Protein AF-A0A8C5DQA7-F1 (afdb_monomer)

Structure (mmCIF, N/CA/C/O backbone):
data_AF-A0A8C5DQA7-F1
#
_entry.id   AF-A0A8C5DQA7-F1
#
loop_
_atom_site.group_PDB
_atom_site.id
_atom_site.type_symbol
_atom_site.label_atom_id
_atom_site.label_alt_id
_atom_site.label_comp_id
_atom_site.label_asym_id
_atom_site.label_entity_id
_atom_site.label_seq_id
_atom_site.pdbx_PDB_ins_code
_atom_site.Cartn_x
_atom_site.Cartn_y
_atom_site.Cartn_z
_atom_site.occupancy
_atom_site.B_iso_or_equiv
_atom_site.auth_seq_id
_atom_site.auth_comp_id
_atom_site.auth_asym_id
_atom_site.auth_atom_id
_atom_site.pdbx_PDB_model_num
ATOM 1 N N . MET A 1 1 ? -6.101 17.695 1.733 1.00 83.44 1 MET A N 1
ATOM 2 C CA . MET A 1 1 ? -5.222 16.525 1.956 1.00 83.44 1 MET A CA 1
ATOM 3 C C . MET A 1 1 ? -5.940 15.268 1.495 1.00 83.44 1 MET A C 1
ATOM 5 O O . MET A 1 1 ? -7.142 15.160 1.734 1.00 83.44 1 MET A O 1
ATOM 9 N N . SER A 1 2 ? -5.235 14.361 0.824 1.00 91.62 2 SER A N 1
ATOM 10 C CA . SER A 1 2 ? -5.774 13.070 0.383 1.00 91.62 2 SER A CA 1
ATOM 11 C C . SER A 1 2 ? -5.068 11.939 1.120 1.00 91.62 2 SER A C 1
ATOM 13 O O . SER A 1 2 ? -3.892 12.056 1.469 1.00 91.62 2 SER A O 1
ATOM 15 N N . PHE A 1 3 ? -5.797 10.863 1.399 1.00 92.56 3 PHE A N 1
ATOM 16 C CA . PHE A 1 3 ? -5.250 9.691 2.068 1.00 92.56 3 PHE A CA 1
ATOM 17 C C . PHE A 1 3 ? -5.821 8.404 1.483 1.00 92.56 3 PHE A C 1
ATOM 19 O O . PHE A 1 3 ? -6.904 8.406 0.903 1.00 92.56 3 PHE A O 1
ATOM 26 N N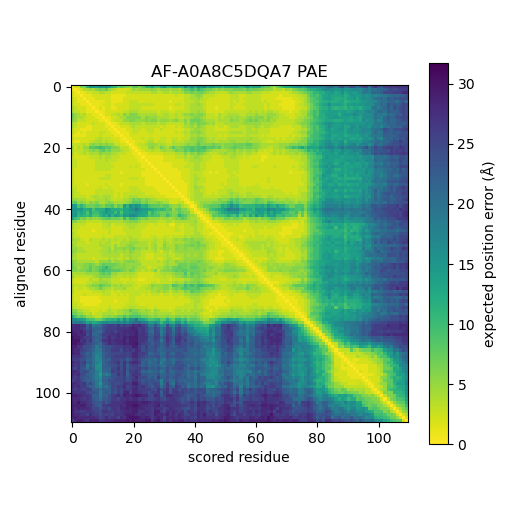 . ILE A 1 4 ? -5.071 7.318 1.631 1.00 94.44 4 ILE A N 1
ATOM 27 C CA . ILE A 1 4 ? -5.483 5.953 1.290 1.00 94.44 4 ILE A CA 1
ATOM 28 C C . ILE A 1 4 ? -5.413 5.128 2.564 1.00 94.44 4 ILE A C 1
ATOM 30 O O . ILE A 1 4 ? -4.407 5.177 3.286 1.00 94.44 4 ILE A O 1
ATOM 34 N N . HIS A 1 5 ? -6.471 4.370 2.832 1.00 95.00 5 HIS A N 1
ATOM 35 C CA . HIS A 1 5 ? -6.469 3.381 3.897 1.00 95.00 5 HIS A CA 1
ATOM 36 C C . HIS A 1 5 ? -5.851 2.100 3.361 1.00 95.00 5 HIS A C 1
ATOM 38 O O . HIS A 1 5 ? -6.304 1.549 2.366 1.00 95.00 5 HIS A O 1
ATOM 44 N N . TYR A 1 6 ? -4.821 1.599 4.022 1.00 95.06 6 TYR A N 1
ATOM 45 C CA . TYR A 1 6 ? -4.209 0.335 3.656 1.00 95.06 6 TYR A CA 1
ATOM 46 C C . TYR A 1 6 ? -4.076 -0.559 4.877 1.00 95.06 6 TYR A C 1
ATOM 48 O O . TYR A 1 6 ? -3.802 -0.090 5.978 1.00 95.06 6 TYR A O 1
ATOM 56 N N . LYS A 1 7 ? -4.212 -1.866 4.693 1.00 94.12 7 LYS A N 1
ATOM 57 C CA . LYS A 1 7 ? -3.819 -2.843 5.713 1.00 94.12 7 LYS A CA 1
ATOM 58 C C . LYS A 1 7 ? -2.962 -3.923 5.096 1.00 94.12 7 LYS A C 1
ATOM 60 O O . LYS A 1 7 ? -3.155 -4.289 3.941 1.00 94.12 7 LYS A O 1
ATOM 65 N N . PHE A 1 8 ? -2.046 -4.490 5.869 1.00 90.94 8 PHE A N 1
ATOM 66 C CA . PHE A 1 8 ? -1.407 -5.728 5.435 1.00 90.94 8 PHE A CA 1
ATOM 67 C C . PHE A 1 8 ? -2.390 -6.879 5.570 1.00 90.94 8 PHE A C 1
ATOM 69 O O . PHE A 1 8 ? -3.076 -6.973 6.577 1.00 90.94 8 PHE A O 1
ATOM 76 N N . SER A 1 9 ? -2.399 -7.815 4.622 1.00 86.69 9 SER A N 1
ATOM 77 C CA . SER A 1 9 ? -3.224 -9.029 4.726 1.00 86.69 9 SER A CA 1
ATOM 78 C C . SER A 1 9 ? -2.921 -9.859 5.983 1.00 86.69 9 SER A C 1
ATOM 80 O O . SER A 1 9 ? -3.748 -10.665 6.389 1.00 86.69 9 SER A O 1
ATOM 82 N N . SER A 1 10 ? -1.743 -9.681 6.587 1.00 81.12 10 SER A N 1
ATOM 83 C CA . SER A 1 10 ? -1.328 -10.322 7.839 1.00 81.12 10 SER A CA 1
ATOM 84 C C . SER A 1 10 ? -1.720 -9.549 9.104 1.00 81.12 10 SER A C 1
ATOM 86 O O . SER A 1 10 ? -1.444 -10.020 10.206 1.00 81.12 10 SER A O 1
ATOM 88 N N . LYS A 1 11 ? -2.314 -8.357 8.965 1.00 85.56 11 LYS A N 1
ATOM 89 C CA . LYS A 1 11 ? -2.721 -7.476 10.063 1.00 85.56 11 LYS A CA 1
ATOM 90 C C . LYS A 1 11 ? -4.207 -7.136 9.941 1.00 85.56 11 LYS A C 1
ATOM 92 O O . LYS A 1 11 ? -4.766 -7.075 8.851 1.00 85.56 11 LYS A O 1
ATOM 97 N N . LEU A 1 12 ? -4.841 -6.888 11.081 1.00 85.94 12 LEU A N 1
ATOM 98 C CA . LEU A 1 12 ? -6.231 -6.424 11.131 1.00 85.94 12 LEU A CA 1
ATOM 99 C C . LEU A 1 12 ? -6.329 -4.892 11.100 1.00 85.94 12 LEU A C 1
ATOM 101 O O . LEU A 1 12 ? -7.325 -4.351 10.633 1.00 85.94 12 LEU A O 1
ATOM 105 N N . GLU A 1 13 ? -5.283 -4.203 11.556 1.00 91.44 13 GLU A N 1
ATOM 106 C CA . GLU A 1 13 ? -5.236 -2.745 11.651 1.00 91.44 13 GLU A CA 1
ATOM 107 C C . GLU A 1 13 ? -5.009 -2.075 10.288 1.00 91.44 13 GLU A C 1
ATOM 109 O O . GLU A 1 13 ? -4.088 -2.437 9.544 1.00 91.44 1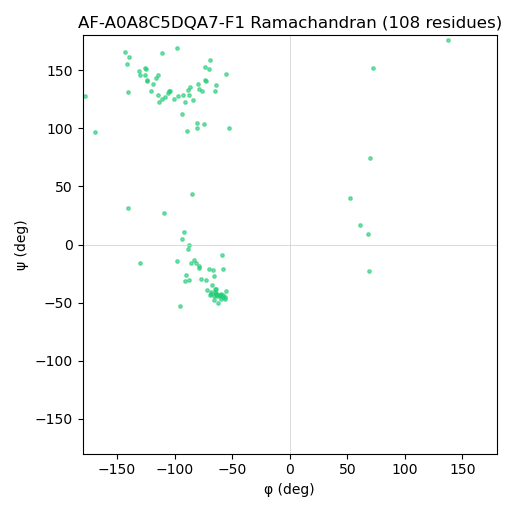3 GLU A O 1
ATOM 114 N N . TYR A 1 14 ? -5.827 -1.059 10.001 1.00 92.81 14 TYR A N 1
ATOM 115 C CA . TYR A 1 14 ? -5.632 -0.158 8.873 1.00 92.81 14 TYR A CA 1
ATOM 116 C C . TYR A 1 14 ? -4.714 0.997 9.255 1.00 92.81 14 TYR A C 1
ATOM 118 O O . TYR A 1 14 ? -4.874 1.652 10.282 1.00 92.81 14 TYR A O 1
ATOM 126 N N . LYS A 1 15 ? -3.784 1.282 8.359 1.00 94.56 15 LYS A N 1
ATOM 127 C CA . LYS A 1 15 ? -2.895 2.432 8.381 1.00 94.56 15 LYS A CA 1
ATOM 128 C C . LYS A 1 15 ? -3.259 3.371 7.241 1.00 94.56 15 LYS A C 1
ATOM 130 O O . LYS A 1 15 ? -3.967 3.002 6.308 1.00 94.56 15 LYS A O 1
ATOM 135 N N . THR A 1 16 ? -2.755 4.595 7.308 1.00 94.31 16 THR A N 1
ATOM 136 C CA . THR A 1 16 ? -2.997 5.604 6.277 1.00 94.31 16 THR A CA 1
ATOM 137 C C . THR A 1 16 ? -1.700 6.058 5.626 1.00 94.31 16 THR A C 1
ATOM 139 O O . THR A 1 16 ? -0.670 6.256 6.289 1.00 94.31 16 THR A O 1
ATOM 142 N N . VAL A 1 17 ? -1.751 6.209 4.307 1.00 94.38 17 VAL A N 1
ATOM 143 C CA . VAL A 1 17 ? -0.758 6.950 3.526 1.00 94.38 17 VAL A CA 1
ATOM 144 C C . VAL A 1 17 ? -1.386 8.272 3.120 1.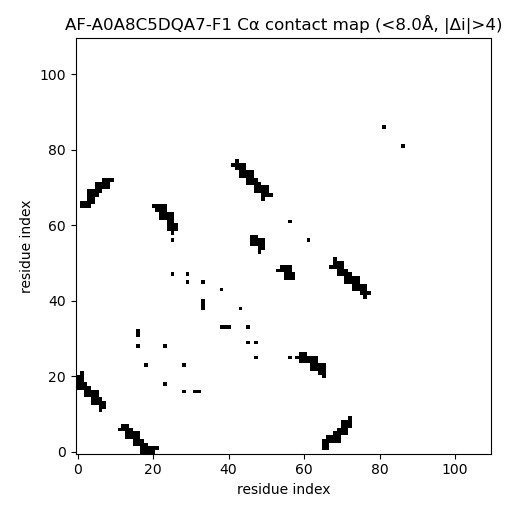00 94.38 17 VAL A C 1
ATOM 146 O O . VAL A 1 17 ? -2.511 8.288 2.631 1.00 94.38 17 VAL A O 1
ATOM 149 N N . THR A 1 18 ? -0.673 9.369 3.346 1.00 93.44 18 THR A N 1
ATOM 150 C CA . THR A 1 18 ? -1.098 10.722 2.979 1.00 93.44 18 THR A CA 1
ATOM 151 C C . THR A 1 18 ? -0.342 11.174 1.743 1.00 93.44 18 THR A C 1
ATOM 153 O O . THR A 1 18 ? 0.880 11.079 1.719 1.00 93.44 18 THR A O 1
ATOM 156 N N . PHE A 1 19 ? -1.049 11.714 0.757 1.00 91.56 19 PHE A N 1
ATOM 157 C CA . PHE A 1 19 ? -0.458 12.214 -0.482 1.00 91.56 19 PHE A CA 1
ATOM 158 C C . PHE A 1 19 ? -1.188 13.475 -0.963 1.00 91.56 19 PHE A C 1
ATOM 160 O O . PHE A 1 19 ? -2.273 13.828 -0.480 1.00 91.56 19 PHE A O 1
ATOM 167 N N . SER A 1 20 ? -0.566 14.182 -1.904 1.00 89.81 20 SER A N 1
ATOM 168 C CA . SER A 1 20 ? -1.161 15.335 -2.576 1.00 89.81 20 SER A CA 1
ATOM 169 C C . SER A 1 20 ? -1.686 14.898 -3.941 1.00 89.81 20 SER A C 1
ATOM 171 O O . SER A 1 20 ? -0.934 14.321 -4.715 1.00 89.81 20 SER A O 1
ATOM 173 N N . GLY A 1 21 ? -2.968 15.137 -4.229 1.00 89.50 21 GLY A N 1
ATOM 174 C CA . GLY A 1 21 ? -3.591 14.752 -5.501 1.00 89.50 21 GLY A CA 1
ATOM 175 C C . GLY A 1 21 ? -4.984 14.140 -5.352 1.00 89.50 21 GLY A C 1
ATOM 176 O O . GLY A 1 21 ? -5.495 13.954 -4.242 1.00 89.50 21 GLY A O 1
ATOM 177 N N . LEU A 1 22 ? -5.618 13.848 -6.489 1.00 90.75 22 LEU A N 1
ATOM 178 C CA . LEU A 1 22 ? -6.912 13.154 -6.557 1.00 90.75 22 LEU A CA 1
ATOM 179 C C . LEU A 1 22 ? -6.755 11.629 -6.570 1.00 90.75 22 LEU A C 1
ATOM 181 O O . LEU A 1 22 ? -7.608 10.916 -6.043 1.00 90.75 22 LEU A O 1
ATOM 185 N N . HIS A 1 23 ? -5.651 11.153 -7.134 1.00 92.19 23 HIS A N 1
ATOM 186 C CA . HIS A 1 23 ? -5.269 9.753 -7.232 1.00 92.19 23 HIS A CA 1
ATOM 187 C C . HIS A 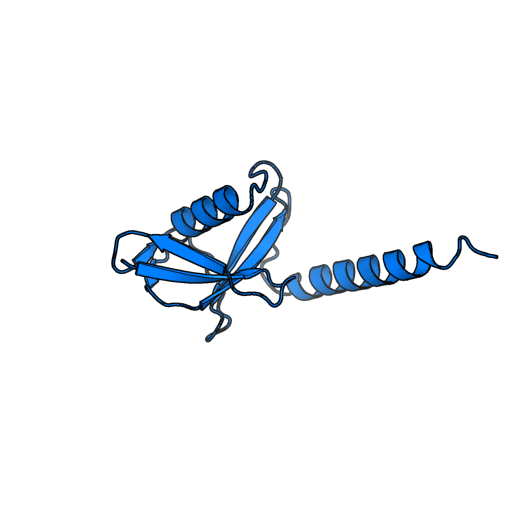1 23 ? -3.767 9.617 -6.974 1.00 92.19 23 HIS A C 1
ATOM 189 O O . HIS A 1 23 ? -3.028 10.599 -7.064 1.00 92.19 23 HIS A O 1
ATOM 195 N N . ILE A 1 24 ? -3.339 8.403 -6.658 1.00 93.25 24 ILE A N 1
ATOM 196 C CA . ILE A 1 24 ? -1.935 8.023 -6.510 1.00 93.25 24 ILE A CA 1
ATOM 197 C C . ILE A 1 24 ? -1.650 6.856 -7.453 1.00 93.25 24 ILE A C 1
ATOM 199 O O . ILE A 1 24 ? -2.505 5.989 -7.637 1.00 93.25 24 ILE A O 1
ATOM 203 N N . THR A 1 25 ? -0.473 6.839 -8.071 1.00 93.38 25 THR A N 1
ATOM 204 C CA . THR A 1 25 ? -0.050 5.698 -8.889 1.00 93.38 25 THR A CA 1
ATOM 205 C C . THR A 1 25 ? 0.328 4.518 -8.005 1.00 93.38 25 THR A C 1
ATOM 207 O O . THR A 1 25 ? 0.761 4.681 -6.856 1.00 93.38 25 THR A O 1
ATOM 210 N N . LEU A 1 26 ? 0.189 3.308 -8.545 1.00 91.44 26 LEU A N 1
ATOM 211 C CA . LEU A 1 26 ? 0.539 2.089 -7.831 1.00 91.44 26 LEU A CA 1
ATOM 212 C C . LEU A 1 26 ? 2.003 2.113 -7.350 1.00 91.44 26 LEU A C 1
ATOM 214 O O . LEU A 1 26 ? 2.272 1.820 -6.182 1.00 91.44 26 LEU A O 1
ATOM 218 N N . THR A 1 27 ? 2.944 2.523 -8.205 1.00 90.56 27 THR A N 1
ATOM 219 C CA . THR A 1 27 ? 4.375 2.608 -7.860 1.00 90.56 27 THR A CA 1
ATOM 220 C C . THR A 1 27 ? 4.649 3.570 -6.705 1.00 90.56 27 THR A C 1
ATOM 222 O O . THR A 1 27 ? 5.420 3.253 -5.789 1.00 90.56 27 THR A O 1
ATOM 225 N N . GLU A 1 28 ? 4.006 4.740 -6.708 1.00 92.25 28 GLU A N 1
ATOM 226 C CA . GLU A 1 28 ? 4.194 5.729 -5.649 1.00 92.25 28 GLU A CA 1
ATOM 227 C C . GLU A 1 28 ? 3.609 5.225 -4.326 1.00 92.25 28 GLU A C 1
ATOM 229 O O . GLU A 1 28 ? 4.271 5.296 -3.285 1.00 92.25 28 GLU A O 1
ATOM 234 N N . LEU A 1 29 ? 2.421 4.612 -4.364 1.00 93.38 29 LEU A N 1
ATOM 235 C CA . LEU A 1 29 ? 1.801 4.011 -3.186 1.00 93.38 29 LEU A CA 1
ATOM 236 C C . LEU A 1 29 ? 2.681 2.904 -2.584 1.00 93.38 29 LEU A C 1
ATOM 238 O O . LEU A 1 29 ? 2.931 2.912 -1.373 1.00 93.38 29 LEU A O 1
ATOM 242 N N . LYS A 1 30 ? 3.204 1.985 -3.411 1.00 91.31 30 LYS A N 1
ATOM 243 C CA . LYS A 1 30 ? 4.135 0.929 -2.970 1.00 91.31 30 LYS A CA 1
ATOM 244 C C . LYS A 1 30 ? 5.363 1.537 -2.288 1.00 91.31 30 LYS A C 1
ATOM 246 O O . LYS A 1 30 ? 5.731 1.114 -1.190 1.00 91.31 30 LYS A O 1
ATOM 251 N N . THR A 1 31 ? 5.961 2.563 -2.890 1.00 90.94 31 THR A N 1
ATOM 252 C CA . THR A 1 31 ? 7.162 3.236 -2.368 1.00 90.94 31 THR A CA 1
ATOM 253 C C . THR A 1 31 ? 6.904 3.908 -1.018 1.00 90.94 31 THR A C 1
ATOM 255 O O . THR A 1 31 ? 7.693 3.748 -0.079 1.00 90.94 31 THR A O 1
ATOM 258 N N . GLN A 1 32 ? 5.773 4.605 -0.874 1.00 92.81 32 GLN A N 1
ATOM 259 C CA . GLN A 1 32 ? 5.392 5.240 0.389 1.00 92.81 32 GLN A CA 1
ATOM 260 C C . GLN A 1 32 ? 5.156 4.212 1.503 1.00 92.81 32 GLN A C 1
ATOM 262 O O . GLN A 1 32 ? 5.643 4.392 2.622 1.00 92.81 32 GLN A O 1
ATOM 267 N N . ILE A 1 33 ? 4.473 3.101 1.205 1.00 92.31 33 ILE A N 1
ATOM 268 C CA . ILE A 1 33 ? 4.239 2.023 2.177 1.00 92.31 33 ILE A CA 1
ATOM 269 C C . ILE A 1 33 ? 5.558 1.341 2.562 1.00 92.31 33 ILE A C 1
ATOM 271 O O . ILE A 1 33 ? 5.809 1.127 3.750 1.00 92.31 33 ILE A O 1
ATOM 275 N N . MET A 1 34 ? 6.428 1.039 1.591 1.00 90.06 34 MET A N 1
ATOM 276 C CA . MET A 1 34 ? 7.746 0.451 1.860 1.00 90.06 34 MET A CA 1
ATOM 277 C C . MET A 1 34 ? 8.587 1.336 2.779 1.00 90.06 34 MET A C 1
ATOM 279 O O . MET A 1 34 ? 9.191 0.833 3.728 1.00 90.06 34 MET A O 1
ATOM 283 N N . THR A 1 35 ? 8.577 2.646 2.534 1.00 90.31 35 THR A N 1
ATOM 284 C CA . THR A 1 35 ? 9.301 3.630 3.346 1.00 90.31 35 THR A CA 1
ATOM 285 C C . THR A 1 35 ? 8.730 3.698 4.761 1.00 90.31 35 THR A C 1
ATOM 287 O O . THR A 1 35 ? 9.475 3.597 5.737 1.00 90.31 35 THR A O 1
ATOM 290 N N . LYS A 1 36 ? 7.399 3.788 4.886 1.00 90.75 36 LYS A N 1
ATOM 291 C CA . LYS A 1 36 ? 6.700 3.895 6.175 1.00 90.75 36 LYS A CA 1
ATOM 292 C C . LYS A 1 36 ? 6.883 2.659 7.056 1.00 90.75 36 LYS A C 1
ATOM 294 O O . LYS A 1 36 ? 7.076 2.784 8.261 1.00 90.75 36 LYS A O 1
ATOM 299 N N . GLU A 1 37 ? 6.880 1.472 6.458 1.00 89.44 37 GLU A N 1
ATOM 300 C CA . GLU A 1 37 ? 7.052 0.202 7.172 1.00 89.44 37 GLU A CA 1
ATOM 301 C C . GLU A 1 37 ? 8.514 -0.278 7.216 1.00 89.44 37 GLU A C 1
ATOM 303 O O . GLU A 1 37 ? 8.784 -1.370 7.720 1.00 89.44 37 GLU A O 1
ATOM 308 N N . ARG A 1 38 ? 9.464 0.526 6.708 1.00 85.94 38 ARG A N 1
ATOM 309 C CA . ARG A 1 38 ? 10.912 0.236 6.671 1.00 85.94 38 ARG A CA 1
ATOM 310 C C . ARG A 1 38 ? 11.224 -1.128 6.045 1.00 85.94 38 ARG A C 1
ATOM 312 O O . ARG A 1 38 ? 12.083 -1.879 6.518 1.00 85.94 38 ARG A O 1
ATOM 319 N N . LEU A 1 39 ? 10.501 -1.468 4.981 1.00 81.19 39 LEU A N 1
ATOM 320 C CA . LEU A 1 39 ? 10.671 -2.727 4.267 1.00 81.19 39 LEU A CA 1
ATOM 321 C C . LEU A 1 39 ? 11.893 -2.635 3.352 1.00 81.19 39 LEU A C 1
ATOM 323 O O . LEU A 1 39 ? 12.072 -1.665 2.623 1.00 81.19 39 LEU A O 1
ATOM 327 N N . LYS A 1 40 ? 12.744 -3.665 3.378 1.00 75.69 40 LYS A N 1
ATOM 328 C CA . LYS A 1 40 ? 13.896 -3.749 2.475 1.00 75.69 40 LYS A CA 1
A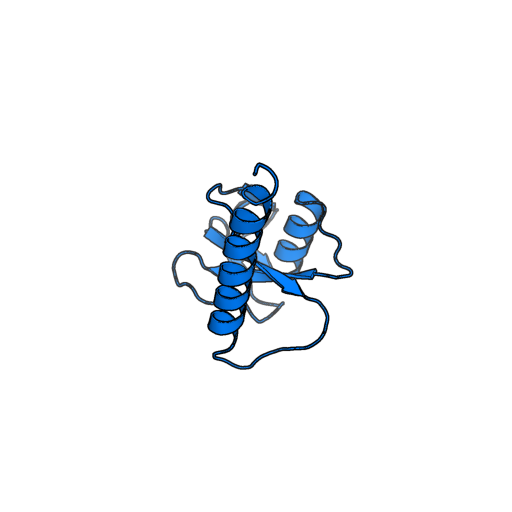TOM 329 C C . LYS A 1 40 ? 13.406 -4.107 1.069 1.00 75.69 40 LYS A C 1
ATOM 331 O O . LYS A 1 40 ? 13.136 -5.279 0.802 1.00 75.69 40 LYS A O 1
ATOM 336 N N . SER A 1 41 ? 13.368 -3.117 0.180 1.00 67.31 41 SER A N 1
ATOM 337 C CA . SER A 1 41 ? 12.998 -3.242 -1.242 1.00 67.31 41 SER A CA 1
ATOM 338 C C . SER A 1 41 ? 13.876 -4.208 -2.043 1.00 67.31 41 SER A C 1
ATOM 340 O O . SER A 1 41 ? 13.570 -4.517 -3.180 1.00 67.31 41 SER A O 1
ATOM 342 N N . ARG A 1 42 ? 14.976 -4.708 -1.469 1.00 65.75 42 ARG A N 1
ATOM 343 C CA . ARG A 1 42 ? 15.917 -5.617 -2.141 1.00 65.75 42 ARG A CA 1
ATOM 344 C C . ARG A 1 42 ? 15.456 -7.079 -2.202 1.00 65.75 42 ARG A C 1
ATOM 346 O O . ARG A 1 42 ? 16.013 -7.848 -2.972 1.00 65.75 42 ARG A O 1
ATOM 353 N N . HIS A 1 43 ? 14.493 -7.476 -1.366 1.00 64.50 43 HIS A N 1
ATOM 354 C CA . HIS A 1 43 ? 14.050 -8.876 -1.256 1.00 64.50 43 HIS A CA 1
ATOM 355 C C . HIS A 1 43 ? 12.534 -9.065 -1.351 1.00 64.50 43 HIS A C 1
ATOM 357 O O . HIS A 1 43 ? 12.076 -10.197 -1.516 1.00 64.50 43 HIS A O 1
ATOM 363 N N . CYS A 1 44 ? 11.747 -7.997 -1.199 1.00 71.44 44 CYS A N 1
ATOM 364 C CA . CYS A 1 44 ? 10.292 -8.087 -1.194 1.00 71.44 44 CYS A CA 1
ATOM 365 C C . CYS A 1 44 ? 9.657 -6.921 -1.949 1.00 71.44 44 CYS A C 1
ATOM 367 O O . CYS A 1 44 ? 9.985 -5.774 -1.652 1.00 71.44 44 CYS A O 1
ATOM 369 N N . ASP A 1 45 ? 8.723 -7.237 -2.837 1.00 82.62 45 ASP A N 1
ATOM 370 C CA . ASP A 1 45 ? 7.803 -6.296 -3.461 1.00 82.62 45 ASP A CA 1
ATOM 371 C C . ASP A 1 45 ? 6.449 -6.318 -2.730 1.00 82.62 45 ASP A C 1
ATOM 373 O O . ASP A 1 45 ? 6.198 -7.165 -1.857 1.00 82.62 45 ASP A O 1
ATOM 377 N N . LEU A 1 46 ? 5.586 -5.358 -3.051 1.00 87.50 46 LEU A N 1
ATOM 378 C CA . LEU A 1 46 ? 4.244 -5.232 -2.508 1.00 87.50 46 LEU A CA 1
ATOM 379 C C . LEU A 1 46 ? 3.199 -5.461 -3.600 1.00 87.50 46 LEU A C 1
ATOM 381 O O . LEU A 1 46 ? 3.140 -4.716 -4.567 1.00 87.50 46 LEU A O 1
ATOM 385 N N . GLN A 1 47 ? 2.320 -6.435 -3.396 1.00 88.94 47 GLN A N 1
ATOM 386 C CA . GLN A 1 47 ? 1.085 -6.570 -4.166 1.00 88.94 47 GLN A CA 1
ATOM 387 C C . GLN A 1 47 ? -0.018 -5.763 -3.489 1.00 88.94 47 GLN A C 1
ATOM 389 O O . GLN A 1 47 ? -0.202 -5.864 -2.269 1.00 88.94 47 GLN A O 1
ATOM 394 N N . ILE A 1 48 ? -0.748 -4.977 -4.277 1.00 91.00 48 ILE A N 1
ATOM 395 C CA . ILE A 1 48 ? -1.853 -4.146 -3.803 1.00 91.00 48 ILE A CA 1
ATOM 396 C C . ILE A 1 48 ? -3.143 -4.680 -4.417 1.00 91.00 48 ILE A C 1
ATOM 398 O O . ILE A 1 48 ? -3.241 -4.873 -5.624 1.00 91.00 48 ILE A O 1
ATOM 402 N N . THR A 1 49 ? -4.134 -4.920 -3.573 1.00 90.75 49 THR A N 1
ATOM 403 C CA . THR A 1 49 ? -5.462 -5.385 -3.972 1.00 90.75 49 THR A CA 1
ATOM 404 C C . THR A 1 49 ? -6.492 -4.412 -3.428 1.00 90.75 49 THR A C 1
ATOM 406 O O . THR A 1 49 ? -6.352 -3.945 -2.296 1.00 90.75 49 THR A O 1
ATOM 409 N N . ASP A 1 50 ? -7.531 -4.113 -4.193 1.00 90.81 50 ASP A N 1
ATOM 410 C CA . ASP A 1 50 ? -8.650 -3.330 -3.691 1.00 90.81 50 ASP A CA 1
ATOM 411 C C . ASP A 1 50 ? -9.378 -4.076 -2.559 1.00 90.81 50 ASP A C 1
ATOM 413 O O . ASP A 1 50 ? -9.573 -5.290 -2.617 1.00 90.81 50 ASP A O 1
ATOM 417 N N . ALA A 1 51 ? -9.752 -3.381 -1.485 1.00 89.88 51 ALA A N 1
ATOM 418 C CA . ALA A 1 51 ? -10.431 -4.020 -0.359 1.00 89.88 51 ALA A CA 1
ATOM 419 C C . ALA A 1 51 ? -11.927 -4.262 -0.616 1.00 89.88 51 ALA A C 1
ATOM 421 O O . ALA A 1 51 ? -12.521 -5.075 0.091 1.00 89.88 51 ALA A O 1
ATOM 422 N N . GLN A 1 52 ? -12.531 -3.551 -1.573 1.00 86.81 52 GLN A N 1
ATOM 423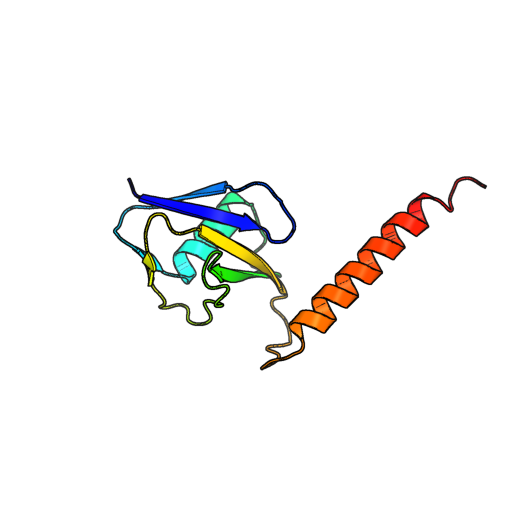 C CA . GLN A 1 52 ? -13.951 -3.644 -1.904 1.00 86.81 52 GLN A CA 1
ATOM 424 C C . GLN A 1 52 ? -14.184 -4.617 -3.058 1.00 86.81 52 GLN A C 1
ATOM 426 O O . GLN A 1 52 ? -14.981 -5.541 -2.911 1.00 86.81 52 GLN A O 1
ATOM 431 N N . THR A 1 53 ? -13.483 -4.437 -4.182 1.00 87.00 53 THR A N 1
ATOM 432 C CA . THR A 1 53 ? -13.659 -5.296 -5.369 1.00 87.00 53 THR A CA 1
ATOM 433 C C . THR A 1 53 ? -12.813 -6.562 -5.313 1.00 87.00 53 THR A C 1
ATOM 435 O O . THR A 1 53 ? -13.095 -7.516 -6.032 1.00 87.00 53 THR A O 1
ATOM 438 N N . LEU A 1 54 ? -11.806 -6.597 -4.430 1.00 84.56 54 LEU A N 1
ATOM 439 C CA . LEU A 1 54 ? -10.815 -7.674 -4.341 1.00 84.56 54 LEU A CA 1
ATOM 440 C C . LEU A 1 54 ? -9.986 -7.851 -5.624 1.00 84.56 54 LEU A C 1
ATOM 442 O O . LEU A 1 54 ? -9.314 -8.872 -5.781 1.00 84.56 54 LEU A O 1
ATOM 446 N N . GLU A 1 55 ? -9.987 -6.854 -6.510 1.00 86.00 55 GLU A N 1
ATOM 447 C CA . GLU A 1 55 ? -9.180 -6.850 -7.727 1.00 86.00 55 GLU A CA 1
ATOM 448 C C . GLU A 1 55 ? -7.732 -6.459 -7.429 1.00 86.00 55 GLU A C 1
ATOM 450 O O . GLU A 1 55 ? -7.451 -5.563 -6.628 1.00 86.00 55 GLU A O 1
ATOM 455 N N . GLU A 1 56 ? -6.788 -7.165 -8.050 1.00 86.69 56 GLU A N 1
ATOM 456 C CA . GLU A 1 56 ? -5.361 -6.903 -7.887 1.00 86.69 56 GLU A CA 1
ATOM 457 C C . GLU A 1 56 ? -4.890 -5.841 -8.881 1.00 86.69 56 GLU A C 1
ATOM 459 O O . GLU A 1 56 ? -5.092 -5.964 -10.089 1.00 86.69 56 GLU A O 1
ATOM 464 N N . TYR A 1 57 ? -4.214 -4.818 -8.364 1.00 87.81 57 TYR A N 1
ATOM 465 C CA . TYR A 1 57 ? -3.551 -3.814 -9.179 1.00 87.81 57 TYR A CA 1
ATOM 466 C C . TYR A 1 57 ? -2.212 -4.383 -9.655 1.00 87.81 57 TYR A C 1
ATOM 468 O O . TYR A 1 57 ? -1.245 -4.448 -8.893 1.00 87.81 57 TYR A O 1
ATOM 476 N N . LEU A 1 58 ? -2.189 -4.845 -10.904 1.00 82.94 58 LEU A N 1
ATOM 477 C CA . LEU A 1 58 ? -1.012 -5.457 -11.530 1.00 82.94 58 LEU A CA 1
ATOM 478 C C . LEU A 1 58 ? -0.137 -4.440 -12.261 1.00 82.94 58 LEU A C 1
ATOM 480 O O . LEU A 1 58 ? 1.073 -4.625 -12.343 1.00 82.94 58 LEU A O 1
ATOM 484 N N . ASP A 1 59 ? -0.758 -3.393 -12.792 1.00 83.00 59 ASP A N 1
ATOM 485 C CA . ASP A 1 59 ? -0.105 -2.429 -13.662 1.00 83.00 59 ASP A CA 1
ATOM 486 C C . ASP A 1 59 ? 0.341 -1.196 -12.861 1.00 83.00 59 ASP A C 1
ATOM 488 O O . ASP A 1 59 ? -0.417 -0.621 -12.072 1.00 83.00 59 ASP A O 1
ATOM 492 N N . ASP A 1 60 ? 1.617 -0.842 -13.009 1.00 79.31 60 ASP A N 1
ATOM 493 C CA . ASP A 1 60 ? 2.285 0.209 -12.240 1.00 79.31 60 ASP A CA 1
ATOM 494 C C . ASP A 1 60 ? 1.731 1.615 -12.540 1.00 79.31 60 ASP A C 1
ATOM 496 O O . ASP A 1 60 ? 1.813 2.505 -11.684 1.00 79.31 60 ASP A O 1
ATOM 500 N N . GLU A 1 61 ? 1.096 1.797 -13.702 1.00 84.56 61 GLU A N 1
ATOM 501 C CA . GLU A 1 61 ? 0.469 3.053 -14.121 1.00 84.56 61 GLU A CA 1
ATOM 502 C C . GLU A 1 61 ? -0.981 3.188 -13.629 1.00 84.56 61 GLU A C 1
ATOM 504 O O . GLU A 1 61 ? -1.622 4.218 -13.842 1.00 84.56 61 GLU A O 1
ATOM 509 N N . VAL A 1 62 ? -1.513 2.193 -12.908 1.00 89.75 62 VAL A N 1
ATOM 510 C CA . VAL A 1 62 ? -2.883 2.265 -12.387 1.00 89.75 62 VAL A CA 1
ATOM 511 C C . VAL A 1 62 ? -3.025 3.379 -11.354 1.00 89.75 62 VAL A C 1
ATOM 513 O O . VAL A 1 62 ? -2.255 3.501 -10.396 1.00 89.75 62 VAL A O 1
ATOM 516 N N . HIS A 1 63 ? -4.083 4.167 -11.536 1.00 91.88 63 HIS A N 1
ATOM 517 C CA . HIS A 1 63 ? -4.451 5.269 -10.663 1.00 91.88 63 HIS A CA 1
ATOM 518 C C . HIS A 1 63 ? -5.449 4.820 -9.599 1.00 91.88 63 HIS A C 1
ATOM 520 O O . HIS A 1 63 ? -6.617 4.552 -9.882 1.00 91.88 63 HIS A O 1
ATOM 526 N N . ILE A 1 64 ? -5.000 4.808 -8.348 1.00 91.31 64 ILE A N 1
ATOM 527 C CA . ILE A 1 64 ? -5.832 4.471 -7.199 1.00 91.31 64 ILE A CA 1
ATOM 528 C C . ILE A 1 64 ? -6.447 5.771 -6.655 1.00 91.31 64 ILE A C 1
ATOM 530 O O . ILE A 1 64 ? -5.708 6.703 -6.312 1.00 91.31 64 ILE A O 1
ATOM 534 N N . PRO A 1 65 ? -7.785 5.878 -6.571 1.00 92.44 65 PRO A N 1
ATOM 535 C CA . PRO A 1 65 ? -8.445 7.102 -6.136 1.00 92.44 65 PRO A CA 1
ATOM 536 C C . PRO A 1 65 ? -8.230 7.372 -4.642 1.00 92.44 65 PRO A C 1
ATOM 538 O O . PRO A 1 65 ? -8.096 6.459 -3.825 1.00 92.44 65 PRO A O 1
ATOM 541 N N . ARG A 1 66 ? -8.246 8.656 -4.262 1.00 91.75 66 ARG A N 1
ATOM 542 C CA . ARG A 1 66 ? -8.241 9.078 -2.852 1.00 91.75 66 ARG A CA 1
ATOM 543 C C . ARG A 1 66 ? -9.395 8.445 -2.070 1.00 91.75 66 ARG A C 1
ATOM 545 O O . ARG A 1 66 ? -10.495 8.296 -2.593 1.00 91.75 66 ARG A O 1
ATOM 552 N N . HIS A 1 67 ? -9.143 8.167 -0.793 1.00 89.56 67 HIS A N 1
ATOM 553 C CA . HIS A 1 67 ? -10.062 7.529 0.158 1.00 89.56 67 HIS A CA 1
ATOM 554 C C . HIS A 1 67 ? -10.388 6.062 -0.128 1.00 89.56 67 HIS A C 1
ATOM 556 O O . HIS A 1 67 ? -11.245 5.499 0.552 1.00 89.56 67 HIS A O 1
ATOM 562 N N . SER A 1 68 ? -9.703 5.417 -1.077 1.00 92.12 68 SER A N 1
ATOM 563 C CA . SER A 1 68 ? -9.858 3.977 -1.261 1.00 92.12 68 SER A CA 1
ATOM 564 C C . SER A 1 68 ? -9.260 3.197 -0.089 1.00 92.12 68 SER A C 1
ATOM 566 O O . SER A 1 68 ? -8.421 3.687 0.682 1.00 92.12 68 SER A O 1
ATOM 568 N N . SER A 1 69 ? -9.740 1.964 0.051 1.00 94.25 69 SER A N 1
ATOM 569 C CA . SER A 1 69 ? -9.213 0.991 0.996 1.00 94.25 69 SER A CA 1
ATOM 570 C C . SER A 1 69 ? -8.521 -0.118 0.225 1.00 94.25 69 SER A C 1
ATOM 572 O O . SER A 1 69 ? -9.134 -0.739 -0.635 1.00 94.25 69 SER A O 1
ATOM 574 N N . VAL A 1 70 ? -7.258 -0.385 0.545 1.00 95.00 70 VAL A N 1
ATOM 575 C CA . VAL A 1 70 ? -6.450 -1.395 -0.140 1.00 95.00 70 VAL A CA 1
ATOM 576 C C . VAL A 1 70 ? -5.852 -2.402 0.835 1.00 95.00 70 VAL A C 1
ATOM 578 O O . VAL A 1 70 ? -5.585 -2.129 2.010 1.00 95.00 70 VAL A O 1
ATOM 581 N N . ILE A 1 71 ? -5.617 -3.603 0.333 1.00 92.88 71 ILE A N 1
ATOM 582 C CA . ILE A 1 71 ? -4.966 -4.695 1.036 1.00 92.88 71 ILE A CA 1
ATOM 583 C C . ILE A 1 71 ? -3.578 -4.874 0.434 1.00 92.88 71 ILE A C 1
ATOM 585 O O . ILE A 1 71 ? -3.416 -5.037 -0.770 1.00 92.88 71 ILE A O 1
ATOM 589 N N . VAL A 1 72 ? -2.571 -4.869 1.299 1.00 92.06 72 VAL A N 1
ATOM 590 C CA . VAL A 1 72 ? -1.159 -4.983 0.942 1.00 92.06 72 VAL A CA 1
ATOM 591 C C . VAL A 1 72 ? -0.660 -6.381 1.279 1.00 92.06 72 VAL A C 1
ATOM 593 O O . VAL A 1 72 ? -0.848 -6.882 2.396 1.00 92.06 72 VAL A O 1
ATOM 596 N N . ARG A 1 73 ? 0.031 -7.016 0.336 1.00 89.00 73 ARG A N 1
ATOM 597 C CA . ARG A 1 73 ? 0.692 -8.316 0.513 1.00 89.00 73 ARG A CA 1
ATOM 598 C C . ARG A 1 73 ? 2.159 -8.209 0.121 1.00 89.00 73 ARG A C 1
ATOM 600 O O . ARG A 1 73 ? 2.506 -7.437 -0.758 1.00 89.00 73 ARG A O 1
ATOM 607 N N . ARG A 1 74 ? 3.034 -8.955 0.799 1.00 86.44 74 ARG A N 1
ATOM 608 C CA . ARG A 1 74 ? 4.467 -8.998 0.467 1.00 86.44 74 ARG A CA 1
ATOM 609 C C . ARG A 1 74 ? 4.721 -10.160 -0.485 1.00 86.44 74 ARG A C 1
ATOM 611 O O . ARG A 1 74 ? 4.350 -11.283 -0.152 1.00 86.44 74 ARG A O 1
ATOM 618 N N . ALA A 1 75 ? 5.392 -9.891 -1.597 1.00 81.38 75 ALA A N 1
ATOM 619 C CA . ALA A 1 75 ? 5.823 -10.882 -2.575 1.00 81.38 75 ALA A CA 1
ATOM 620 C C . ALA A 1 75 ? 7.365 -10.920 -2.645 1.00 81.38 75 ALA A C 1
ATOM 622 O O . ALA A 1 75 ? 7.999 -9.881 -2.478 1.00 81.38 75 ALA A O 1
ATOM 623 N N . PRO A 1 76 ? 8.011 -12.082 -2.825 1.00 76.81 76 PRO A N 1
ATOM 624 C CA . PRO A 1 76 ? 9.469 -12.165 -2.976 1.00 76.81 76 PRO A CA 1
ATOM 625 C C . PRO A 1 76 ? 9.950 -11.632 -4.345 1.00 76.81 76 PRO A C 1
ATOM 627 O O . PRO A 1 76 ? 9.334 -11.929 -5.362 1.00 76.81 76 PRO A O 1
ATOM 630 N N . ILE A 1 77 ? 11.086 -10.911 -4.394 1.00 65.94 77 ILE A N 1
ATOM 631 C CA . ILE A 1 77 ? 11.665 -10.325 -5.640 1.00 65.94 77 ILE A CA 1
ATO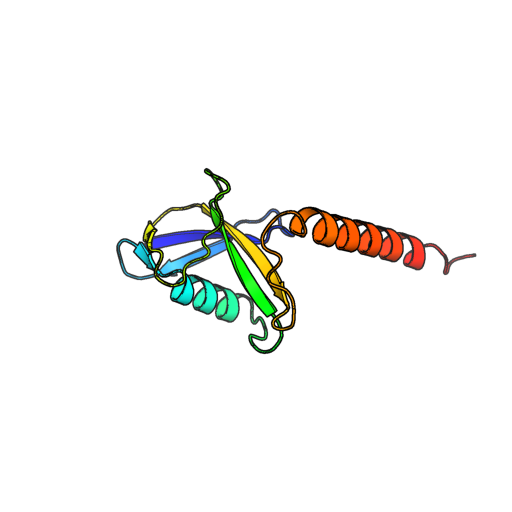M 632 C C . ILE A 1 77 ? 12.536 -11.342 -6.405 1.00 65.94 77 ILE A C 1
ATOM 634 O O . ILE A 1 77 ? 13.641 -11.071 -6.853 1.00 65.94 77 ILE A O 1
ATOM 638 N N . GLY A 1 78 ? 12.080 -12.579 -6.537 1.00 57.34 78 GLY A N 1
ATOM 639 C CA . GLY A 1 78 ? 12.898 -13.607 -7.171 1.00 57.34 78 GLY A CA 1
ATOM 640 C C . GLY A 1 78 ? 12.099 -14.853 -7.455 1.00 57.34 78 GLY A C 1
ATOM 641 O O . GLY A 1 78 ? 11.940 -15.688 -6.574 1.00 57.34 78 GLY A O 1
ATOM 642 N N . GLY A 1 79 ? 11.620 -14.953 -8.694 1.00 51.31 79 GLY A N 1
ATOM 643 C CA . GLY A 1 79 ? 11.135 -16.198 -9.276 1.00 51.31 79 GLY A CA 1
ATOM 644 C C . GLY A 1 79 ? 9.837 -16.710 -8.669 1.00 51.31 79 GLY A C 1
ATOM 645 O O . GLY A 1 79 ? 9.847 -17.671 -7.914 1.00 51.31 79 GLY A O 1
ATOM 646 N N . VAL A 1 80 ? 8.721 -16.075 -9.010 1.00 41.06 80 VAL A N 1
ATOM 647 C CA . VAL A 1 80 ? 7.716 -16.614 -9.941 1.00 41.06 80 VAL A CA 1
ATOM 648 C C . VAL A 1 80 ? 6.635 -15.545 -10.098 1.00 41.06 80 VAL A C 1
ATOM 650 O O . VAL A 1 80 ? 6.093 -15.066 -9.107 1.00 41.06 80 VAL A O 1
ATOM 653 N N . ILE A 1 81 ? 6.301 -15.180 -11.334 1.00 52.34 81 ILE A N 1
ATOM 654 C CA . ILE A 1 81 ? 4.963 -14.677 -11.646 1.00 52.34 81 ILE A CA 1
ATOM 655 C C . ILE A 1 81 ? 4.169 -15.940 -11.981 1.00 52.34 81 ILE A C 1
ATOM 657 O O . ILE A 1 81 ? 4.319 -16.457 -13.089 1.00 52.34 81 ILE A O 1
ATOM 661 N N . PRO A 1 82 ? 3.385 -16.532 -11.066 1.00 44.38 82 PRO A N 1
ATOM 662 C CA . PRO A 1 82 ? 2.446 -17.540 -11.489 1.00 44.38 82 PRO A CA 1
ATOM 663 C C . PRO A 1 82 ? 1.229 -16.803 -12.034 1.00 44.38 82 PRO A C 1
ATOM 665 O O . PRO A 1 82 ? 0.420 -16.260 -11.282 1.00 44.38 82 PRO A O 1
ATOM 668 N N . ALA A 1 83 ? 1.111 -16.783 -13.357 1.00 46.09 83 ALA A N 1
ATOM 669 C CA . ALA A 1 83 ? -0.156 -16.535 -14.019 1.00 46.09 83 ALA A CA 1
ATOM 670 C C . ALA A 1 83 ? -1.203 -17.514 -13.449 1.00 46.09 83 ALA A C 1
ATOM 672 O O . ALA A 1 83 ? -1.226 -18.690 -13.797 1.00 46.09 83 ALA A O 1
ATOM 673 N N . GLY A 1 84 ? -2.041 -17.036 -12.526 1.00 48.97 84 GLY A N 1
ATOM 674 C CA . GLY A 1 84 ? -3.165 -17.781 -11.961 1.00 48.97 84 GLY A CA 1
ATOM 675 C C . GLY A 1 84 ? -2.818 -18.929 -10.993 1.00 48.97 84 GLY A C 1
ATOM 676 O O . GLY A 1 84 ? -1.788 -19.591 -11.064 1.00 48.97 84 GLY A O 1
ATOM 677 N N . LYS A 1 85 ? -3.756 -19.189 -10.071 1.00 47.09 85 LYS A N 1
ATOM 678 C CA . LYS A 1 85 ? -3.898 -20.385 -9.204 1.00 47.09 85 LYS A CA 1
ATOM 679 C C . LYS A 1 85 ? -2.851 -20.630 -8.095 1.00 47.09 85 LYS A C 1
ATOM 681 O O . LYS A 1 85 ? -3.203 -21.242 -7.089 1.00 47.09 85 LYS A O 1
ATOM 686 N N . THR A 1 86 ? -1.629 -20.105 -8.172 1.00 46.59 86 THR A N 1
ATOM 687 C CA . THR A 1 86 ? -0.568 -20.391 -7.170 1.00 46.59 86 THR A CA 1
ATOM 688 C C . THR A 1 86 ? -0.664 -19.563 -5.880 1.00 46.59 86 THR A C 1
ATOM 690 O O . THR A 1 86 ? -0.094 -19.946 -4.858 1.00 46.59 86 THR A O 1
ATOM 693 N N . PHE A 1 87 ? -1.439 -18.472 -5.867 1.00 51.50 87 PHE A N 1
ATOM 694 C CA . PHE A 1 87 ? -1.674 -17.672 -4.656 1.00 51.50 87 PHE A CA 1
ATOM 695 C C . PHE A 1 87 ? -2.232 -18.525 -3.499 1.00 51.50 87 PHE A C 1
ATOM 697 O O . PHE A 1 87 ? -1.773 -18.411 -2.364 1.00 51.50 87 PHE A O 1
ATOM 704 N N . ILE A 1 88 ? -3.141 -19.462 -3.800 1.00 55.38 88 ILE A N 1
ATOM 705 C CA . ILE A 1 88 ? -3.714 -20.388 -2.810 1.00 55.38 88 ILE A CA 1
ATOM 706 C C . ILE A 1 88 ? -2.630 -21.308 -2.235 1.00 55.38 88 ILE A C 1
ATOM 708 O O . ILE A 1 88 ? -2.571 -21.502 -1.025 1.00 55.38 88 ILE A O 1
ATOM 712 N N . VAL A 1 89 ? -1.728 -21.818 -3.078 1.00 55.81 89 VAL A N 1
ATOM 713 C CA . VAL A 1 89 ? -0.635 -22.713 -2.661 1.00 55.81 89 VAL A CA 1
ATOM 714 C C . VAL A 1 89 ? 0.352 -21.990 -1.742 1.00 55.81 89 VAL A C 1
ATOM 716 O O . VAL A 1 89 ? 0.769 -22.548 -0.729 1.00 55.81 89 VAL A O 1
ATOM 719 N N . TYR A 1 90 ? 0.687 -20.730 -2.035 1.00 60.69 90 TYR A N 1
ATOM 720 C CA . TYR A 1 90 ? 1.581 -19.939 -1.186 1.00 60.69 90 TYR A CA 1
ATOM 721 C C . TYR A 1 90 ? 0.942 -19.584 0.166 1.00 60.69 90 TYR A C 1
ATOM 723 O O . TYR A 1 90 ? 1.596 -19.692 1.206 1.00 60.69 90 TYR A O 1
ATOM 731 N N . VAL A 1 91 ? -0.348 -19.226 0.177 1.00 62.22 91 VAL A N 1
ATOM 732 C CA . VAL A 1 91 ? -1.116 -19.011 1.415 1.00 62.22 91 VAL A CA 1
ATOM 733 C C . VAL A 1 91 ? -1.184 -20.297 2.243 1.00 62.22 91 VAL A C 1
ATOM 735 O O . VAL A 1 91 ? -0.941 -20.252 3.449 1.00 62.22 91 VAL A O 1
ATOM 738 N N . TYR A 1 92 ? -1.434 -21.447 1.610 1.00 65.19 92 TYR A N 1
ATOM 739 C CA . TYR A 1 92 ? -1.470 -22.747 2.282 1.00 65.19 92 TYR A CA 1
ATOM 740 C C . TYR A 1 92 ? -0.097 -23.125 2.855 1.00 65.19 92 TYR A C 1
ATOM 742 O O . TYR A 1 92 ? 0.003 -23.517 4.014 1.00 65.19 92 TYR A O 1
ATOM 750 N N . TYR A 1 93 ? 0.986 -22.909 2.102 1.00 65.38 93 TYR A N 1
ATOM 751 C CA . TYR A 1 93 ? 2.355 -23.122 2.579 1.00 65.38 93 TYR A CA 1
ATOM 752 C C . TYR A 1 93 ? 2.701 -22.234 3.783 1.00 65.38 93 TYR A C 1
ATOM 754 O O . TYR A 1 93 ? 3.260 -22.713 4.771 1.00 65.38 93 TYR A O 1
ATOM 762 N N . LEU A 1 94 ? 2.337 -20.948 3.748 1.00 63.69 94 LEU A N 1
ATOM 763 C CA . LEU A 1 94 ? 2.522 -20.046 4.887 1.00 63.69 94 LEU A CA 1
ATOM 764 C C . LEU A 1 94 ? 1.675 -20.454 6.098 1.00 63.69 94 LEU A C 1
ATOM 766 O O . LEU A 1 94 ? 2.165 -20.361 7.224 1.00 63.69 94 LEU A O 1
ATOM 770 N N . TYR A 1 95 ? 0.445 -20.928 5.883 1.00 70.62 95 TYR A N 1
ATOM 771 C CA . TYR A 1 95 ? -0.419 -21.457 6.939 1.00 70.62 95 TYR A CA 1
ATOM 772 C C . TYR A 1 95 ? 0.205 -22.693 7.603 1.00 70.62 95 TYR A C 1
ATOM 774 O O . TYR A 1 95 ? 0.393 -22.702 8.818 1.00 70.62 95 TYR A O 1
ATOM 782 N N . ILE A 1 96 ? 0.642 -23.678 6.810 1.00 65.38 96 ILE A N 1
ATOM 783 C CA . ILE A 1 96 ? 1.318 -24.890 7.305 1.00 65.38 96 ILE A CA 1
ATOM 784 C C . ILE A 1 96 ? 2.607 -24.521 8.055 1.00 65.38 96 ILE A C 1
ATOM 786 O O . ILE A 1 96 ? 2.884 -25.054 9.130 1.00 65.38 96 ILE A O 1
ATOM 790 N N . LYS A 1 97 ? 3.398 -23.576 7.534 1.00 64.12 97 LYS A N 1
ATOM 791 C CA . LYS A 1 97 ? 4.636 -23.123 8.182 1.00 64.12 97 LYS A CA 1
ATOM 792 C C . LYS A 1 97 ? 4.371 -22.377 9.493 1.00 64.12 97 LYS A C 1
ATOM 794 O O . LYS A 1 97 ? 5.161 -22.496 10.427 1.00 64.12 97 LYS A O 1
ATOM 799 N N . ARG A 1 98 ? 3.276 -21.615 9.580 1.00 66.12 98 ARG A N 1
ATOM 800 C CA . ARG A 1 98 ? 2.859 -20.941 10.816 1.00 66.12 98 ARG A CA 1
ATOM 801 C C . ARG A 1 98 ? 2.379 -21.942 11.866 1.00 66.12 98 ARG A C 1
ATOM 803 O O . ARG A 1 98 ? 2.837 -21.839 12.998 1.00 66.12 98 ARG A O 1
ATOM 810 N N . LEU A 1 99 ? 1.585 -22.941 11.476 1.00 63.06 99 LEU A N 1
ATOM 811 C CA . LEU A 1 99 ? 1.151 -24.030 12.357 1.00 63.06 99 LEU A CA 1
ATOM 812 C C . LEU A 1 99 ? 2.353 -24.797 12.944 1.00 63.06 99 LEU A C 1
ATOM 814 O O . LEU A 1 99 ? 2.441 -25.005 14.148 1.00 63.06 99 LEU A O 1
ATOM 818 N N . ASN A 1 100 ? 3.345 -25.131 12.113 1.00 57.91 100 ASN A N 1
ATOM 819 C CA . ASN A 1 100 ? 4.557 -25.824 12.570 1.00 57.91 100 ASN A CA 1
ATOM 820 C C . ASN A 1 100 ? 5.431 -24.978 13.515 1.00 57.91 100 ASN A C 1
ATOM 822 O O . ASN A 1 100 ? 6.136 -25.524 14.362 1.00 57.91 100 ASN A O 1
ATOM 826 N N . ARG A 1 101 ? 5.375 -23.643 13.415 1.00 56.09 101 ARG A N 1
ATOM 827 C CA . ARG A 1 101 ? 6.084 -22.753 14.344 1.00 56.09 101 ARG A CA 1
ATOM 828 C C . ARG A 1 101 ? 5.429 -22.715 15.727 1.00 56.09 101 ARG A C 1
ATOM 830 O O . ARG A 1 101 ? 6.140 -22.533 16.707 1.00 56.09 101 ARG A O 1
ATOM 837 N N . GLU A 1 102 ? 4.110 -22.892 15.801 1.00 55.19 102 GLU A N 1
ATOM 838 C CA . GLU A 1 102 ? 3.379 -22.998 17.072 1.00 55.19 102 GLU A CA 1
ATOM 839 C C . GLU A 1 102 ? 3.547 -24.377 17.725 1.00 55.19 102 GLU A C 1
ATOM 841 O O . GLU A 1 102 ? 3.606 -24.468 18.946 1.00 55.19 102 GLU A O 1
ATOM 846 N N . ILE A 1 103 ? 3.746 -25.437 16.934 1.00 54.59 103 ILE A N 1
ATOM 847 C CA . ILE A 1 103 ? 4.052 -26.778 17.460 1.00 54.59 103 ILE A CA 1
ATOM 848 C C . ILE A 1 103 ? 5.482 -26.837 18.032 1.00 54.59 103 ILE A C 1
ATOM 850 O O . ILE A 1 103 ? 5.694 -27.395 19.106 1.00 54.59 103 ILE A O 1
ATOM 854 N N . SER A 1 104 ? 6.463 -26.193 17.385 1.00 51.66 104 SER A N 1
ATOM 855 C CA . SER A 1 104 ? 7.869 -26.243 17.823 1.00 51.66 104 SER A CA 1
ATOM 856 C C . SER A 1 104 ? 8.166 -25.488 19.127 1.00 51.66 104 SER A C 1
ATOM 858 O O . SER A 1 104 ? 9.182 -25.772 19.758 1.00 51.66 104 SER A O 1
ATOM 860 N N . VAL A 1 105 ? 7.326 -24.531 19.541 1.00 54.66 105 VAL A N 1
ATOM 861 C CA . VAL A 1 105 ? 7.482 -23.844 20.841 1.00 54.66 105 VAL A CA 1
ATOM 862 C C . VAL A 1 105 ? 6.884 -24.636 22.005 1.00 54.66 105 VAL A C 1
ATOM 864 O O . VAL A 1 105 ? 7.178 -24.324 23.154 1.00 54.66 105 VAL A O 1
ATOM 867 N N . HIS A 1 106 ? 6.081 -25.668 21.727 1.00 49.06 106 HIS A N 1
ATOM 868 C CA . HIS A 1 106 ? 5.451 -26.492 22.760 1.00 49.06 106 HIS A CA 1
ATOM 869 C C . HIS A 1 106 ? 6.204 -27.804 23.037 1.00 49.06 106 HIS A C 1
ATOM 871 O O . HIS A 1 106 ? 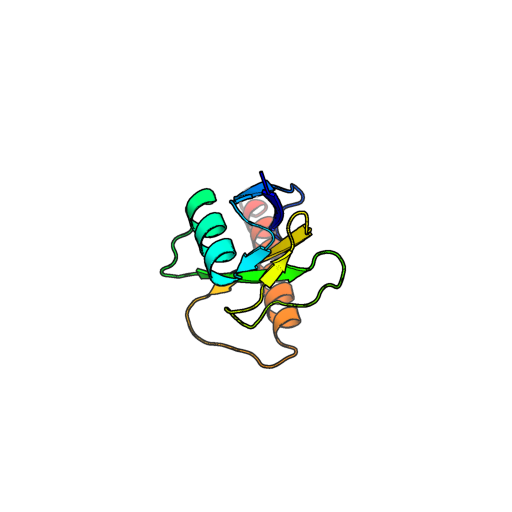5.990 -28.429 24.068 1.00 49.06 106 HIS A O 1
ATOM 877 N N . THR A 1 107 ? 7.132 -28.212 22.165 1.00 50.31 107 THR A N 1
ATOM 878 C CA . THR A 1 107 ? 7.908 -29.460 22.312 1.00 50.31 107 THR A CA 1
ATOM 879 C C . THR A 1 107 ? 9.237 -29.302 23.058 1.00 50.31 107 THR A C 1
ATOM 881 O O . THR A 1 107 ? 10.038 -30.226 23.058 1.00 50.31 107 THR A O 1
ATOM 884 N N . HIS A 1 108 ? 9.496 -28.153 23.692 1.00 49.38 108 HIS A N 1
ATOM 885 C CA . HIS A 1 108 ? 10.713 -27.911 24.485 1.00 49.38 108 HIS A CA 1
ATOM 886 C C . HIS A 1 108 ? 10.435 -27.835 26.000 1.00 49.38 108 HIS A C 1
ATOM 888 O O . HIS A 1 108 ? 11.155 -27.151 26.725 1.00 49.38 108 HIS A O 1
ATOM 894 N N . PHE A 1 109 ?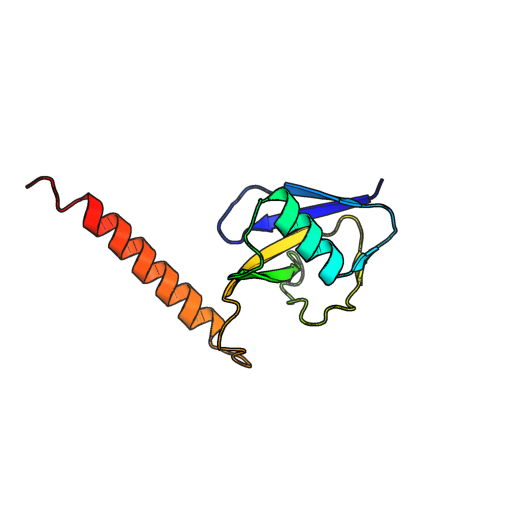 9.371 -28.503 26.467 1.00 47.19 109 PHE A N 1
ATOM 895 C CA . PHE A 1 109 ? 8.985 -28.556 27.885 1.00 47.19 109 PHE A CA 1
ATOM 896 C C . PHE A 1 109 ? 8.480 -29.933 28.363 1.00 47.19 109 PHE A C 1
ATOM 898 O O . PHE A 1 109 ? 7.663 -30.002 29.281 1.00 47.19 109 PHE A O 1
ATOM 905 N N . LEU A 1 110 ? 8.986 -31.022 27.776 1.00 43.62 110 LEU A N 1
ATOM 906 C CA . LEU A 1 110 ? 8.958 -32.362 28.376 1.00 43.62 110 LEU A CA 1
ATOM 907 C C . LEU A 1 110 ? 10.324 -33.028 28.220 1.00 43.62 110 LEU A C 1
ATOM 909 O O . LEU A 1 110 ? 10.882 -32.931 27.103 1.00 43.62 110 LEU A O 1
#

Nearest PDB structures (foldseek):
  2c7h-assembly1_A  TM=9.271E-01  e=4.122E-10  Homo sapiens
  6i1d-assembly1_B  TM=9.577E-01  e=6.045E-07  Saccharomyces cerevisiae S288C
  2faz-assembly1_A  TM=6.619E-01  e=2.280E-02  Homo sapiens
  1wy8-assembly1_A  TM=6.781E-01  e=3.722E-02  Homo sapiens
  4b6w-assembly1_A  TM=4.725E-01  e=9.094E-03  Trypanosoma brucei brucei TREU927

Foldseek 3Di:
DFWEWEDEPVDPDTDIDDDDDQWDFQQRVQVSVCVVVVPDPPFKGKWKAFPVVRHTDPDRRDTGGTHTYIYIYIDTPDDDPPPDDCVVVVVVVVVVVVVVVVVVVVVPPD

pLDDT: mean 78.02, std 16.71, range [41.06, 95.06]

Sequence (110 aa):
MSFIHYKFSSKLEYKTVTFSGLHITLTELKTQIMTKERLKSRHCDLQITDAQTLEEYLDDEVHIPRHSSVIVRRAPIGGVIPAGKTFIVYVYYLYIKRLNREISVHTHFL

Mean predicted aligned error: 11.38 Å

InterPro domains:
  IPR014891 DWNN domain [PF08783] (4-76)
  IPR014891 DWNN domain [PS51282] (4-76)
  IPR014891 DWNN domain [SM01180] (4-76)
  IPR033489 E3 ubiquitin-protein ligase RBBP6 family [PTHR15439] (6-76)

Solvent-accessible surface area (backbone atoms only — not comparable to full-atom values): 6534 Å² total; per-residue (Å²): 139,28,39,34,40,35,24,42,77,93,48,89,64,72,45,75,50,76,50,87,62,69,50,44,38,43,54,59,52,47,51,53,50,34,60,75,70,68,52,64,73,87,55,39,45,71,45,43,22,38,63,82,82,64,48,69,63,81,55,59,82,42,70,46,54,54,69,40,50,34,34,36,42,83,40,70,72,68,88,76,86,64,86,67,82,48,69,61,55,52,53,49,50,52,50,54,53,50,53,52,54,59,52,63,72,64,68,80,79,121

Radius of gyration: 16.41 Å; Cα contacts (8 Å, |Δi|>4): 145; chains: 1; bounding box: 30×49×42 Å

Organism: Gouania willdenowi (NCBI:txid441366)

Secondary structure (DSSP, 8-state):
-EEEEEEETT-S--EEEEESSSEEEHHHHHHHHHHHTT--TTTEEEEEEETTT--EE--TT-EEETT-EEEEEEEESSS----SSHHHHHHHHHHHHHHHHHHHTTTT--